Protein AF-J9DP09-F1 (afdb_monomer_lite)

Sequence (103 aa):
MAKNEFGRNIIIDKIPPGEYQMNERLPPLRKAVKREVIQALENDPYILSCPQKEFGIFWALNETYISSVSLLAQYPDKRIYIDGDNQLIINYLILDDDESFLG

Structure (mmCIF, N/CA/C/O backbone):
data_AF-J9DP09-F1
#
_entry.id   AF-J9DP09-F1
#
loop_
_atom_site.group_PDB
_atom_site.id
_atom_site.type_symbol
_atom_site.label_atom_id
_atom_site.label_alt_id
_atom_site.label_comp_id
_atom_site.label_asym_id
_atom_site.label_entity_id
_atom_site.label_seq_id
_atom_site.pdbx_PDB_ins_code
_atom_site.Cartn_x
_atom_site.Cartn_y
_atom_site.Cartn_z
_atom_site.occupancy
_atom_site.B_iso_or_equiv
_atom_site.auth_seq_id
_atom_site.auth_comp_id
_atom_site.auth_asym_id
_atom_site.auth_atom_id
_atom_site.pdbx_PDB_model_num
ATOM 1 N N . MET A 1 1 ? 0.419 25.845 -12.795 1.00 53.84 1 MET A N 1
ATOM 2 C CA . MET A 1 1 ? 0.666 25.001 -13.985 1.00 53.84 1 MET A CA 1
ATOM 3 C C . MET A 1 1 ? 0.444 25.854 -15.218 1.00 53.84 1 MET A C 1
ATOM 5 O O . MET A 1 1 ? -0.628 26.435 -15.334 1.00 53.84 1 MET A O 1
ATOM 9 N N . ALA A 1 2 ? 1.446 25.991 -16.083 1.00 57.25 2 ALA A N 1
ATOM 10 C CA . ALA A 1 2 ? 1.280 26.719 -17.337 1.00 57.25 2 ALA A CA 1
ATOM 11 C C . ALA A 1 2 ? 0.611 25.796 -18.364 1.00 57.25 2 ALA A C 1
ATOM 13 O O . ALA A 1 2 ? 1.004 24.635 -18.498 1.00 57.25 2 ALA A O 1
ATOM 14 N N . LYS A 1 3 ? -0.411 26.294 -19.061 1.00 65.12 3 LYS A N 1
ATOM 15 C CA . LYS A 1 3 ? -0.995 25.617 -20.222 1.00 65.12 3 LYS A CA 1
ATOM 16 C C . LYS A 1 3 ? -0.421 26.239 -21.489 1.00 65.12 3 LYS A C 1
ATOM 18 O O . LYS A 1 3 ? -0.230 27.452 -21.526 1.00 65.12 3 LYS A O 1
ATOM 23 N N . ASN A 1 4 ? -0.135 25.426 -22.502 1.00 74.50 4 ASN A N 1
ATOM 24 C CA . ASN A 1 4 ? 0.207 25.958 -23.819 1.00 74.50 4 ASN A CA 1
ATOM 25 C C . ASN A 1 4 ? -1.045 26.515 -24.521 1.00 74.50 4 ASN A C 1
ATOM 27 O O . ASN A 1 4 ? -2.170 26.351 -24.045 1.00 74.50 4 ASN A O 1
ATOM 31 N N . GLU A 1 5 ? -0.848 27.136 -25.680 1.00 79.25 5 GLU A N 1
ATOM 32 C CA . GLU A 1 5 ? -1.915 27.666 -26.545 1.00 79.25 5 GLU A CA 1
ATOM 33 C C . GLU A 1 5 ? -2.959 26.613 -26.979 1.00 79.25 5 GLU A C 1
ATOM 35 O O . GLU A 1 5 ? -4.075 26.958 -27.350 1.00 79.25 5 GLU A O 1
ATOM 40 N N . PHE A 1 6 ? -2.635 25.323 -26.846 1.00 75.06 6 PHE A N 1
ATOM 41 C CA . PHE A 1 6 ? -3.520 24.186 -27.116 1.00 75.06 6 PHE A CA 1
ATOM 42 C C . PHE A 1 6 ? -4.171 23.605 -25.847 1.00 75.06 6 PHE A C 1
ATOM 44 O O . PHE A 1 6 ? -4.727 22.507 -25.878 1.00 75.06 6 PHE A O 1
ATOM 51 N N . GLY A 1 7 ? -4.060 24.288 -24.702 1.00 68.62 7 GLY A N 1
ATOM 52 C CA . GLY A 1 7 ? -4.638 23.864 -23.425 1.00 68.62 7 GLY A CA 1
ATOM 53 C C . GLY A 1 7 ? -3.937 22.679 -22.747 1.00 68.62 7 GLY A C 1
ATOM 54 O O . GLY A 1 7 ? -4.439 22.182 -21.736 1.00 68.62 7 GLY A O 1
ATOM 55 N N . ARG A 1 8 ? -2.784 22.227 -23.260 1.00 67.69 8 ARG A N 1
ATOM 56 C CA . ARG A 1 8 ? -1.996 21.121 -22.692 1.00 67.69 8 ARG A CA 1
ATOM 57 C C . ARG A 1 8 ? -1.140 21.608 -21.531 1.00 67.69 8 ARG A C 1
ATOM 59 O O . ARG A 1 8 ? -0.571 22.696 -21.589 1.00 67.69 8 ARG A O 1
ATOM 66 N N . ASN A 1 9 ? -1.008 20.776 -20.502 1.00 66.69 9 ASN A N 1
ATOM 67 C CA . ASN A 1 9 ? -0.159 21.067 -19.350 1.00 66.69 9 ASN A CA 1
ATOM 68 C C . ASN A 1 9 ? 1.320 21.039 -19.758 1.00 66.69 9 ASN A C 1
ATOM 70 O O . ASN A 1 9 ? 1.791 20.046 -20.310 1.00 66.69 9 ASN A O 1
ATOM 74 N N . ILE A 1 10 ? 2.046 22.116 -19.464 1.00 63.97 10 ILE A N 1
ATOM 75 C CA . ILE A 1 10 ? 3.495 22.194 -19.645 1.00 63.97 10 ILE A CA 1
ATOM 76 C C . ILE A 1 10 ? 4.153 21.818 -18.315 1.00 63.97 10 ILE A C 1
ATOM 78 O O . ILE A 1 10 ? 3.902 22.456 -17.288 1.00 63.97 10 ILE A O 1
ATOM 82 N N . ILE A 1 11 ? 4.997 20.788 -18.343 1.00 63.16 11 ILE A N 1
ATOM 83 C CA . ILE A 1 11 ? 5.857 20.391 -17.224 1.00 63.16 11 ILE A CA 1
ATOM 84 C C . ILE A 1 11 ? 7.272 20.851 -17.575 1.00 63.16 11 ILE A C 1
ATOM 86 O O . ILE A 1 11 ? 7.805 20.451 -18.608 1.00 63.16 11 ILE A O 1
ATOM 90 N N . ILE A 1 12 ? 7.851 21.720 -16.745 1.00 68.12 12 ILE A N 1
ATOM 91 C CA . ILE A 1 12 ? 9.217 22.226 -16.911 1.00 68.12 12 ILE A CA 1
ATOM 92 C C . ILE A 1 12 ? 10.039 21.674 -15.753 1.00 68.12 12 ILE A C 1
ATOM 94 O O . ILE A 1 12 ? 9.782 22.030 -14.604 1.00 68.12 12 ILE A O 1
ATOM 98 N N . ASP A 1 13 ? 11.002 20.813 -16.064 1.00 64.50 13 ASP A N 1
ATOM 99 C CA . ASP A 1 13 ? 11.998 20.338 -15.105 1.00 64.50 13 ASP A CA 1
ATOM 100 C C . ASP A 1 13 ? 13.291 21.152 -15.262 1.00 64.50 13 ASP A C 1
ATOM 102 O O . ASP A 1 13 ? 13.647 21.552 -16.375 1.00 64.50 13 ASP A O 1
ATOM 106 N N . LYS A 1 14 ? 13.965 21.453 -14.149 1.00 68.81 14 LYS A N 1
ATOM 107 C CA . LYS A 1 14 ? 15.210 22.234 -14.142 1.00 68.81 14 LYS A CA 1
ATOM 108 C C . LYS A 1 14 ? 16.384 21.304 -13.891 1.00 68.81 14 LYS A C 1
ATOM 110 O O . LYS A 1 14 ? 16.520 20.757 -12.804 1.00 68.81 14 LYS A O 1
ATOM 115 N N . ILE A 1 15 ? 17.257 21.201 -14.883 1.00 66.50 15 ILE A N 1
ATOM 116 C CA . ILE A 1 15 ? 18.469 20.389 -14.808 1.00 66.50 15 ILE A CA 1
ATOM 117 C C . ILE A 1 15 ? 19.612 21.243 -14.228 1.00 66.50 15 ILE A C 1
ATOM 119 O O . ILE A 1 15 ? 19.788 22.384 -14.675 1.00 66.50 15 ILE A O 1
ATOM 123 N N . PRO A 1 16 ? 20.381 20.742 -13.246 1.00 72.00 16 PRO A N 1
ATOM 124 C CA . PRO A 1 16 ? 21.574 21.416 -12.743 1.00 72.00 16 PRO A CA 1
ATOM 125 C C . PRO A 1 16 ? 22.622 21.642 -13.850 1.00 72.00 16 PRO A C 1
ATOM 127 O O . PRO A 1 16 ? 22.797 20.794 -14.730 1.00 72.00 16 PRO A O 1
ATOM 130 N N . PRO A 1 17 ? 23.346 22.775 -13.837 1.00 71.62 17 PRO A N 1
ATOM 131 C CA . PRO A 1 17 ? 24.386 23.038 -14.825 1.00 71.62 17 PRO A CA 1
ATOM 132 C C . PRO A 1 17 ? 25.521 22.008 -14.714 1.00 71.62 17 PRO A C 1
ATOM 134 O O . PRO A 1 17 ? 26.021 21.748 -13.623 1.00 71.62 17 PRO A O 1
ATOM 137 N N . GLY A 1 18 ? 25.950 21.458 -15.853 1.00 75.00 18 GLY A N 1
ATOM 138 C CA . GLY A 1 18 ? 27.085 20.531 -15.941 1.00 75.00 18 GLY A CA 1
ATOM 139 C C . GLY A 1 18 ? 26.738 19.040 -15.889 1.00 75.00 18 GLY A C 1
ATOM 140 O O . GLY A 1 18 ? 27.634 18.232 -16.104 1.00 75.00 18 GLY A O 1
ATOM 141 N N . GLU A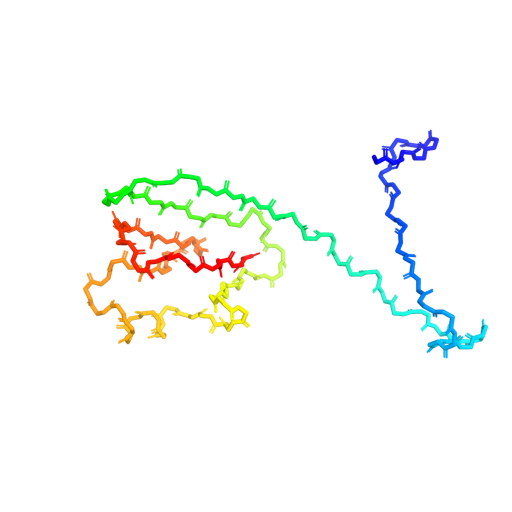 1 19 ? 25.474 18.660 -15.662 1.00 72.88 19 GLU A N 1
ATOM 142 C CA . GLU A 1 19 ? 25.066 17.243 -15.695 1.00 72.88 19 GLU A CA 1
ATOM 143 C C . GLU A 1 19 ? 24.993 16.654 -17.113 1.00 72.88 19 GLU A C 1
ATOM 145 O O . GLU A 1 19 ? 25.128 15.444 -17.264 1.00 72.88 19 GLU A O 1
ATOM 150 N N . TYR A 1 20 ? 24.792 17.491 -18.140 1.00 71.50 20 TYR A N 1
ATOM 151 C CA . TYR A 1 20 ? 24.664 17.054 -19.534 1.00 71.50 20 TYR A CA 1
ATOM 152 C C . TYR A 1 20 ? 25.351 18.026 -20.494 1.00 71.50 20 TYR A C 1
ATOM 154 O O . TYR A 1 20 ? 25.301 19.247 -20.312 1.00 71.50 20 TYR A O 1
ATOM 162 N N . GLN A 1 21 ? 25.965 17.485 -21.544 1.00 75.56 21 GLN A N 1
ATOM 163 C CA . GLN A 1 21 ? 26.500 18.257 -22.665 1.00 75.56 21 GLN A CA 1
ATOM 164 C C . GLN A 1 21 ? 25.400 18.590 -23.689 1.00 75.56 21 GLN A C 1
ATOM 166 O O . GLN A 1 21 ? 24.366 17.932 -23.769 1.00 75.56 21 GLN A O 1
ATOM 171 N N . MET A 1 22 ? 25.621 19.614 -24.519 1.00 71.50 22 MET A N 1
ATOM 172 C CA . MET A 1 22 ? 24.625 20.134 -25.478 1.00 71.50 22 MET A CA 1
ATOM 173 C C . MET A 1 22 ? 24.163 19.104 -26.531 1.00 71.50 22 MET A C 1
ATOM 175 O O . MET A 1 22 ? 23.094 19.235 -27.120 1.00 71.50 22 MET A O 1
ATOM 179 N N . ASN A 1 23 ? 24.984 18.091 -26.774 1.00 79.88 23 ASN A N 1
ATOM 180 C CA . ASN A 1 23 ? 24.804 17.001 -27.727 1.00 79.88 23 ASN A CA 1
ATOM 181 C C . ASN A 1 23 ? 24.329 15.693 -27.071 1.00 79.88 23 ASN A C 1
ATOM 183 O O . ASN A 1 23 ? 24.139 14.698 -27.772 1.00 79.88 23 ASN A O 1
ATOM 187 N N . GLU A 1 24 ? 24.124 15.676 -25.754 1.00 75.38 24 GLU A N 1
ATOM 188 C CA . GLU A 1 24 ? 23.600 14.512 -25.047 1.00 75.38 24 GLU A CA 1
ATOM 189 C C . GLU A 1 24 ? 22.072 14.516 -25.039 1.00 75.38 24 GLU A C 1
ATOM 191 O O . GLU A 1 24 ? 21.405 15.541 -24.880 1.00 75.38 24 GLU A O 1
ATOM 196 N N . ARG A 1 25 ? 21.490 13.329 -25.225 1.00 75.88 25 ARG A N 1
ATOM 197 C CA . ARG A 1 25 ? 20.044 13.155 -25.132 1.00 75.88 25 ARG A CA 1
ATOM 198 C C . ARG A 1 25 ? 19.634 13.285 -23.670 1.00 75.88 25 ARG A C 1
ATOM 200 O O . ARG A 1 25 ? 20.035 12.463 -22.850 1.00 75.88 25 ARG A O 1
ATOM 207 N N . LEU A 1 26 ? 18.789 14.271 -23.375 1.00 73.69 26 LEU A N 1
ATOM 208 C CA . LEU A 1 26 ? 18.231 14.433 -22.037 1.00 73.69 26 LEU A CA 1
ATOM 209 C C . LEU A 1 26 ? 17.457 13.175 -21.612 1.00 73.69 26 LEU A C 1
ATOM 211 O O . LEU A 1 26 ? 16.773 12.562 -22.448 1.00 73.69 26 LEU A O 1
ATOM 215 N N . PRO A 1 27 ? 17.526 12.797 -20.325 1.00 69.19 27 PRO A N 1
ATOM 216 C CA . PRO A 1 27 ? 16.677 11.747 -19.800 1.00 69.19 27 PRO A CA 1
ATOM 217 C C . PRO A 1 27 ? 15.203 12.140 -19.981 1.00 69.19 27 PRO A C 1
ATOM 219 O O . PRO A 1 27 ? 14.864 13.329 -19.995 1.00 69.19 27 PRO A O 1
ATOM 222 N N . PRO A 1 28 ? 14.300 11.160 -20.131 1.00 70.44 28 PRO A N 1
ATOM 223 C CA . PRO A 1 28 ? 12.875 11.446 -20.125 1.00 70.44 28 PRO A CA 1
ATOM 224 C C . PRO A 1 28 ? 12.493 12.175 -18.832 1.00 70.44 28 PRO A C 1
ATOM 226 O O . PRO A 1 28 ? 13.003 11.858 -17.755 1.00 70.44 28 PRO A O 1
ATOM 229 N N . LEU A 1 29 ? 11.579 13.142 -18.946 1.00 66.75 29 LEU A N 1
ATOM 230 C CA . LEU A 1 29 ? 11.053 13.863 -17.789 1.00 66.75 29 LEU A CA 1
ATOM 231 C C . LEU A 1 29 ? 10.480 12.862 -16.784 1.00 66.75 29 LEU A C 1
ATOM 233 O O . LEU A 1 29 ? 9.688 11.986 -17.151 1.00 66.75 29 LEU A O 1
ATOM 237 N N . ARG A 1 30 ? 10.864 13.005 -15.511 1.00 63.56 30 ARG A N 1
ATOM 238 C CA . ARG A 1 30 ? 10.278 12.199 -14.438 1.00 63.56 30 ARG A CA 1
ATOM 239 C C . ARG A 1 30 ? 8.770 12.451 -14.418 1.00 63.56 30 ARG A C 1
ATOM 241 O O . ARG A 1 30 ? 8.326 13.597 -14.524 1.00 63.56 30 ARG A O 1
ATOM 248 N N . LYS A 1 31 ? 7.972 11.384 -14.296 1.00 62.94 31 LYS A N 1
ATOM 249 C CA . LYS A 1 31 ? 6.522 11.530 -14.121 1.00 62.94 31 LYS A CA 1
ATOM 250 C C . LYS A 1 31 ? 6.278 12.398 -12.885 1.00 62.94 31 LYS A C 1
ATOM 252 O O . LYS A 1 31 ? 6.899 12.183 -11.846 1.00 62.94 31 LYS A O 1
ATOM 257 N N . ALA A 1 32 ? 5.395 13.385 -13.009 1.00 62.62 32 ALA A N 1
ATOM 258 C CA . ALA A 1 32 ? 5.016 14.213 -11.875 1.00 62.62 32 ALA A CA 1
ATOM 259 C C . ALA A 1 32 ? 4.357 13.323 -10.811 1.00 62.62 32 ALA A C 1
ATOM 261 O O . ALA A 1 32 ? 3.309 12.732 -11.066 1.00 62.62 32 ALA A O 1
ATOM 262 N N . VAL A 1 33 ? 4.979 13.221 -9.638 1.00 64.06 33 VAL A N 1
ATOM 263 C CA . VAL A 1 33 ? 4.414 12.502 -8.492 1.00 64.06 33 VAL A CA 1
ATOM 264 C C . VAL A 1 33 ? 3.473 13.455 -7.765 1.00 64.06 33 VAL A C 1
ATOM 266 O O . VAL A 1 33 ? 3.895 14.519 -7.307 1.00 64.06 33 VAL A O 1
ATOM 269 N N . LYS A 1 34 ? 2.191 13.095 -7.670 1.00 68.00 34 LYS A N 1
ATOM 270 C CA . LYS A 1 34 ? 1.234 13.810 -6.824 1.00 68.00 34 LYS A CA 1
ATOM 271 C C . LYS A 1 34 ? 1.318 13.210 -5.423 1.00 68.00 34 LYS A C 1
ATOM 273 O O . LYS A 1 34 ? 1.037 12.032 -5.254 1.00 68.00 34 LYS A O 1
ATOM 278 N N . ARG A 1 35 ? 1.740 14.010 -4.444 1.00 70.06 35 ARG A N 1
ATOM 279 C CA . ARG A 1 35 ? 1.734 13.618 -3.031 1.00 70.06 35 ARG A CA 1
ATOM 280 C C . ARG A 1 35 ? 0.431 14.086 -2.403 1.00 70.06 35 ARG A C 1
ATOM 282 O O . ARG A 1 35 ? 0.072 15.254 -2.555 1.00 70.06 35 ARG A O 1
ATOM 289 N N . GLU A 1 36 ? -0.249 13.187 -1.713 1.00 75.81 36 GLU A N 1
ATOM 290 C CA . GLU A 1 36 ? -1.439 13.489 -0.925 1.00 75.81 36 GLU A CA 1
ATOM 291 C C . GLU A 1 36 ? -1.170 13.052 0.511 1.00 75.81 36 GLU A C 1
ATOM 293 O O . GLU A 1 36 ? -0.593 11.992 0.739 1.00 75.81 36 GLU A O 1
ATOM 298 N N . VAL A 1 37 ? -1.525 13.909 1.467 1.00 76.69 37 VAL A N 1
ATOM 299 C CA . VAL A 1 37 ? -1.426 13.605 2.896 1.00 76.69 37 VAL A CA 1
ATOM 300 C C . VAL A 1 37 ? -2.833 13.331 3.389 1.00 76.69 37 VAL A C 1
ATOM 30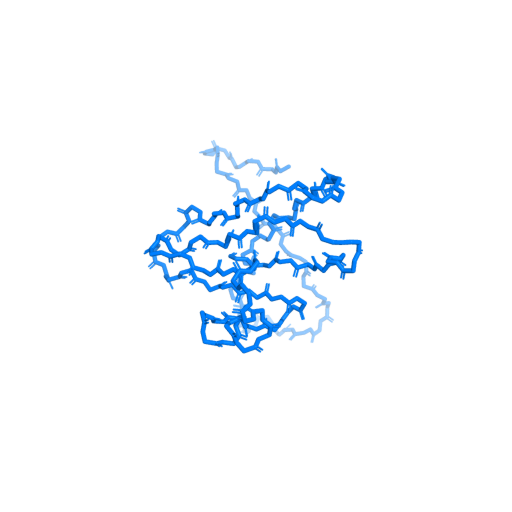2 O O . VAL A 1 37 ? -3.737 14.138 3.162 1.00 76.69 37 VAL A O 1
ATOM 305 N N . ILE A 1 38 ? -3.005 12.198 4.053 1.00 78.25 38 ILE A N 1
ATOM 306 C CA . ILE A 1 38 ? -4.272 11.780 4.634 1.00 78.25 38 ILE A CA 1
ATOM 307 C C . ILE A 1 38 ? -4.164 12.003 6.141 1.00 78.25 38 ILE A C 1
ATOM 309 O O . ILE A 1 38 ? -3.242 11.504 6.776 1.00 78.25 38 ILE A O 1
ATOM 313 N N . GLN A 1 39 ? -5.088 12.780 6.709 1.00 79.88 39 GLN A N 1
ATOM 314 C CA . GLN A 1 39 ? -5.272 12.830 8.157 1.00 79.88 39 GLN A CA 1
ATOM 315 C C . GLN A 1 39 ? -6.241 11.719 8.543 1.00 79.88 39 GLN A C 1
ATOM 317 O O . GLN A 1 39 ? -7.338 11.644 7.988 1.00 79.88 39 GLN A O 1
ATOM 322 N N . ALA A 1 40 ? -5.815 10.875 9.472 1.00 82.31 40 ALA A N 1
ATOM 323 C CA . ALA A 1 40 ? -6.537 9.693 9.903 1.00 82.31 40 ALA A CA 1
ATOM 324 C C . ALA A 1 40 ? -6.539 9.585 11.425 1.00 82.31 40 ALA A C 1
ATOM 326 O O . ALA A 1 40 ? -5.621 10.081 12.085 1.00 82.31 40 ALA A O 1
ATOM 327 N N . LEU A 1 41 ? -7.561 8.935 11.975 1.00 84.50 41 LEU A N 1
ATOM 328 C CA . LEU A 1 41 ? -7.590 8.535 13.373 1.00 84.50 41 LEU A CA 1
ATOM 329 C C . LEU A 1 41 ? -7.179 7.068 13.506 1.00 84.50 41 LEU A C 1
ATOM 331 O O . LEU A 1 41 ? -7.291 6.266 12.578 1.00 84.50 41 LEU A O 1
ATOM 335 N N . GLU A 1 42 ? -6.698 6.708 14.691 1.00 84.75 42 GLU A N 1
ATOM 336 C CA . GLU A 1 42 ? -6.448 5.310 15.017 1.00 84.75 42 GLU A CA 1
ATOM 337 C C . GLU A 1 42 ? -7.746 4.500 14.878 1.00 84.75 42 GLU A C 1
ATOM 339 O O . GLU A 1 42 ? -8.817 4.936 15.306 1.00 84.75 42 GLU A O 1
ATOM 344 N N . ASN A 1 43 ? -7.630 3.296 14.322 1.00 88.00 43 ASN A N 1
ATOM 345 C CA . ASN A 1 43 ? -8.720 2.399 13.938 1.00 88.00 43 ASN A CA 1
ATOM 346 C C . ASN A 1 43 ? -9.498 2.761 12.665 1.00 88.00 43 ASN A C 1
ATOM 348 O O . ASN A 1 43 ? -10.385 1.994 12.281 1.00 88.00 43 ASN A O 1
ATOM 352 N N . ASP A 1 44 ? -9.165 3.854 11.976 1.00 87.44 44 ASP A N 1
ATOM 353 C CA . ASP A 1 44 ? -9.825 4.175 10.712 1.00 87.44 44 ASP A CA 1
ATOM 354 C C . ASP A 1 44 ? -9.402 3.197 9.594 1.00 87.44 44 ASP A C 1
ATOM 356 O O . ASP A 1 44 ? -8.212 2.875 9.463 1.00 87.44 44 ASP A O 1
ATOM 360 N N . PRO A 1 45 ? -10.353 2.723 8.765 1.00 91.69 45 PRO A N 1
ATOM 361 C CA . PRO A 1 45 ? -10.059 1.913 7.592 1.00 91.69 45 PRO A CA 1
ATOM 362 C C . PRO A 1 45 ? -9.720 2.783 6.376 1.00 91.69 45 PRO A C 1
ATOM 364 O O . PRO A 1 45 ? -10.355 3.810 6.129 1.00 91.69 45 PRO A O 1
ATOM 367 N N . TYR A 1 46 ? -8.787 2.314 5.546 1.00 90.12 46 TYR A N 1
ATOM 368 C CA . TYR A 1 46 ? -8.402 2.974 4.301 1.00 90.12 46 TYR A CA 1
ATOM 369 C C . TYR A 1 46 ? -8.273 2.007 3.134 1.00 90.12 46 TYR A C 1
ATOM 371 O O . TYR A 1 46 ? -7.870 0.853 3.269 1.00 90.12 46 TYR A O 1
ATOM 379 N N . ILE A 1 47 ? -8.598 2.530 1.955 1.00 91.06 47 ILE A N 1
ATOM 380 C CA . ILE A 1 47 ? -8.422 1.857 0.675 1.00 91.06 47 ILE A CA 1
ATOM 381 C C . ILE A 1 47 ? -7.637 2.811 -0.211 1.00 91.06 47 ILE A C 1
ATOM 383 O O . ILE A 1 47 ? -8.139 3.871 -0.593 1.00 91.06 47 ILE A O 1
ATOM 387 N N . LEU A 1 48 ? -6.402 2.441 -0.535 1.00 88.94 48 LEU A N 1
ATOM 388 C CA . LEU A 1 48 ? -5.596 3.172 -1.499 1.00 88.94 48 LEU A CA 1
ATOM 389 C C . LEU A 1 48 ? -5.727 2.476 -2.852 1.00 88.94 48 LEU A C 1
ATOM 391 O O . LEU A 1 48 ? -5.444 1.287 -2.998 1.00 88.94 48 LEU A O 1
ATOM 395 N N . SER A 1 49 ? -6.172 3.228 -3.854 1.00 86.81 49 SER A N 1
ATOM 396 C CA . SER A 1 49 ? -6.349 2.735 -5.217 1.00 86.81 49 SER A CA 1
ATOM 397 C C . SER A 1 49 ? -5.524 3.574 -6.185 1.00 86.81 49 SER A C 1
ATOM 399 O O . SER A 1 49 ? -5.507 4.803 -6.108 1.00 86.81 49 SER A O 1
ATOM 401 N N . CYS A 1 50 ? -4.835 2.907 -7.113 1.00 78.88 50 CYS A N 1
ATOM 402 C CA . CYS A 1 50 ? -4.108 3.576 -8.183 1.00 78.88 50 CYS A CA 1
ATOM 403 C C . CYS A 1 50 ? -4.932 3.486 -9.480 1.00 78.88 50 CYS A C 1
ATOM 405 O O . CYS A 1 50 ? -5.148 2.393 -10.006 1.00 78.88 50 CYS A O 1
ATOM 407 N N . PRO A 1 51 ? -5.429 4.609 -10.028 1.00 69.81 51 PRO A N 1
ATOM 408 C CA . PRO A 1 51 ? -6.316 4.587 -11.191 1.00 69.81 51 PRO A CA 1
ATOM 409 C C . PRO A 1 51 ? -5.606 4.230 -12.513 1.00 69.81 51 PRO A C 1
ATOM 411 O O . PRO A 1 51 ? -6.277 4.040 -13.530 1.00 69.81 51 PRO A O 1
ATOM 414 N N . GLN A 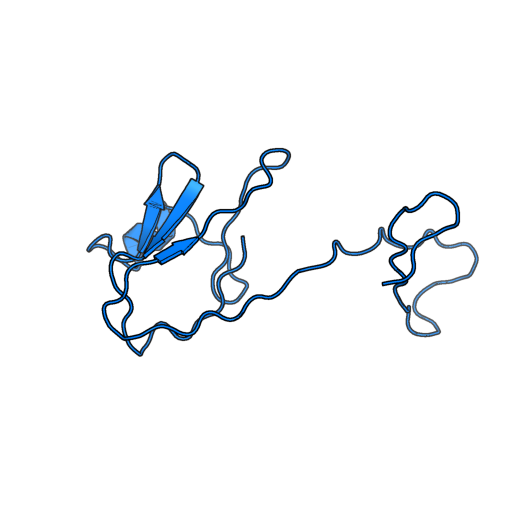1 52 ? -4.269 4.141 -12.546 1.00 67.38 52 GLN A N 1
ATOM 415 C CA . GLN A 1 52 ? -3.516 3.824 -13.765 1.00 67.38 52 GLN A CA 1
ATOM 416 C C . GLN A 1 52 ? -3.369 2.311 -13.976 1.00 67.38 52 GLN A C 1
ATOM 418 O O . GLN A 1 52 ? -2.585 1.646 -13.312 1.00 67.38 52 GLN A O 1
ATOM 423 N N . LYS A 1 53 ? -4.089 1.780 -14.973 1.00 58.25 53 LYS A N 1
ATOM 424 C CA . LYS A 1 53 ? -4.108 0.345 -15.316 1.00 58.25 53 LYS A CA 1
ATOM 425 C C . LYS A 1 53 ? -3.090 -0.086 -16.384 1.00 58.25 53 LYS A C 1
ATOM 427 O O . LYS A 1 53 ? -2.948 -1.278 -16.626 1.00 58.25 53 LYS A O 1
ATOM 432 N N . GLU A 1 54 ? -2.395 0.844 -17.044 1.00 56.28 54 GLU A N 1
ATOM 433 C CA . GLU A 1 54 ? -1.630 0.531 -18.269 1.00 56.28 54 GLU A CA 1
ATOM 434 C C . GLU A 1 54 ? -0.270 -0.157 -18.043 1.00 56.28 54 GLU A C 1
ATOM 436 O O . GLU A 1 54 ? 0.195 -0.850 -18.942 1.00 56.28 54 GLU A O 1
ATOM 441 N N . PHE A 1 55 ? 0.371 -0.007 -16.875 1.00 60.09 55 PHE A N 1
ATOM 442 C CA . PHE A 1 55 ? 1.755 -0.478 -16.656 1.00 60.09 55 PHE A CA 1
ATOM 443 C C . PHE A 1 55 ? 1.941 -1.449 -15.479 1.00 60.09 55 PHE A C 1
ATOM 445 O O . PHE A 1 55 ? 3.073 -1.756 -15.113 1.00 60.09 55 PHE A O 1
ATOM 452 N N . GLY A 1 56 ? 0.848 -1.983 -14.929 1.00 67.81 56 GLY A N 1
ATOM 453 C CA . GLY A 1 56 ? 0.882 -2.708 -13.659 1.00 67.81 56 GLY A CA 1
ATOM 454 C C . GLY A 1 56 ? 1.037 -1.734 -12.490 1.00 67.81 56 GLY A C 1
ATOM 455 O O . GLY A 1 56 ? 1.822 -0.791 -12.547 1.00 67.81 56 GLY A O 1
ATOM 456 N N . ILE A 1 57 ? 0.232 -1.930 -11.449 1.00 77.56 57 ILE A N 1
ATOM 457 C CA . ILE A 1 57 ? 0.301 -1.123 -10.227 1.00 77.56 57 ILE A CA 1
ATOM 458 C C . ILE A 1 57 ? 1.275 -1.830 -9.286 1.00 77.56 57 ILE A C 1
ATOM 460 O O . ILE A 1 57 ? 1.154 -3.038 -9.060 1.00 77.56 57 ILE A O 1
ATOM 464 N N . PHE A 1 58 ? 2.243 -1.083 -8.767 1.00 83.62 58 PHE A N 1
ATOM 465 C CA . PHE A 1 58 ? 3.223 -1.574 -7.807 1.00 83.62 58 PHE A CA 1
ATOM 466 C C . PHE A 1 58 ? 3.158 -0.691 -6.579 1.00 83.62 58 PHE A C 1
ATOM 468 O O . PHE A 1 58 ? 3.365 0.514 -6.676 1.00 83.62 58 PHE A O 1
ATOM 475 N N . TRP A 1 59 ? 2.911 -1.307 -5.433 1.00 88.25 59 TRP A N 1
ATOM 476 C CA . TRP A 1 59 ? 2.924 -0.601 -4.168 1.00 88.25 59 TRP A CA 1
ATOM 477 C C . TRP A 1 59 ? 4.337 -0.587 -3.587 1.00 88.25 59 TRP A C 1
ATOM 479 O O . TRP A 1 59 ? 5.097 -1.551 -3.720 1.00 88.25 59 TRP A O 1
ATOM 489 N N . ALA A 1 60 ? 4.680 0.497 -2.909 1.00 85.19 60 ALA A N 1
ATOM 490 C CA . ALA A 1 60 ? 5.873 0.617 -2.097 1.00 85.19 60 ALA A CA 1
ATOM 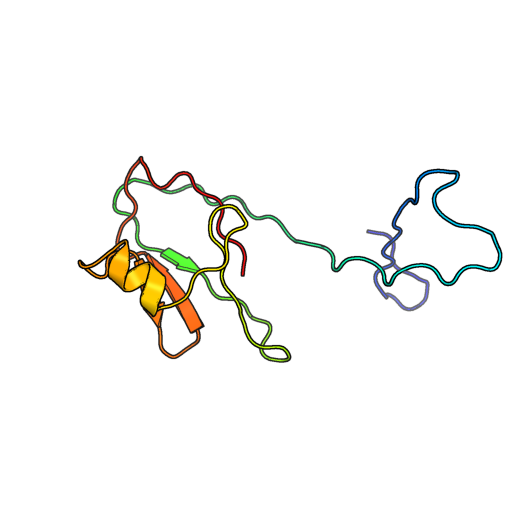491 C C . ALA A 1 60 ? 5.532 1.277 -0.759 1.00 85.19 60 ALA A C 1
ATOM 493 O O . ALA A 1 60 ? 4.692 2.172 -0.687 1.00 85.19 60 ALA A O 1
ATOM 494 N N . LEU A 1 61 ? 6.210 0.825 0.287 1.00 82.25 61 LEU A N 1
ATOM 495 C CA . LEU A 1 61 ? 6.146 1.352 1.641 1.00 82.25 61 LEU A CA 1
ATOM 496 C C . LEU A 1 61 ? 7.533 1.876 1.994 1.00 82.25 61 LEU A C 1
ATOM 498 O O . LEU A 1 61 ? 8.506 1.132 1.867 1.00 82.25 61 LEU A O 1
ATOM 502 N N . ASN A 1 62 ? 7.645 3.156 2.358 1.00 79.00 62 ASN A N 1
ATOM 503 C CA . ASN A 1 62 ? 8.936 3.800 2.636 1.00 79.00 62 ASN A CA 1
ATOM 504 C C . ASN A 1 62 ? 9.976 3.537 1.527 1.00 79.00 62 ASN A C 1
ATOM 506 O O . ASN A 1 62 ? 11.096 3.093 1.775 1.00 79.00 62 ASN A O 1
ATOM 510 N N . GLU A 1 63 ? 9.563 3.754 0.272 1.00 76.50 63 GLU A N 1
ATOM 511 C CA . GLU A 1 63 ? 10.363 3.530 -0.948 1.00 76.50 63 GLU A CA 1
ATOM 512 C C . GLU A 1 63 ? 10.771 2.066 -1.219 1.00 76.50 63 GLU A C 1
ATOM 514 O O . GLU A 1 63 ? 11.450 1.782 -2.207 1.00 76.50 63 GLU A O 1
ATOM 519 N N . THR A 1 64 ? 10.309 1.116 -0.406 1.00 79.56 64 THR A N 1
ATOM 520 C CA . THR A 1 64 ? 10.554 -0.317 -0.592 1.00 79.56 64 THR A CA 1
ATOM 521 C C . THR A 1 64 ? 9.343 -0.975 -1.234 1.00 79.56 64 THR A C 1
ATOM 523 O O . THR A 1 64 ? 8.236 -0.884 -0.713 1.00 79.56 64 THR A O 1
ATOM 526 N N . TYR A 1 65 ? 9.535 -1.663 -2.361 1.00 86.12 65 TYR A N 1
ATOM 527 C CA . TYR A 1 65 ? 8.446 -2.378 -3.028 1.00 86.12 65 TYR A CA 1
ATOM 528 C C . TYR A 1 65 ? 7.825 -3.438 -2.118 1.00 86.12 65 TYR A C 1
ATOM 530 O O . TYR A 1 65 ? 8.527 -4.277 -1.550 1.00 86.12 65 TYR A O 1
ATOM 538 N N . ILE A 1 66 ? 6.497 -3.426 -2.042 1.00 89.00 66 ILE A N 1
ATOM 539 C CA . ILE A 1 66 ? 5.705 -4.387 -1.282 1.00 89.00 66 ILE A CA 1
ATOM 540 C C . ILE A 1 66 ? 4.871 -5.251 -2.227 1.00 89.00 66 ILE A C 1
ATOM 542 O O . ILE A 1 66 ? 4.430 -4.832 -3.295 1.00 89.00 66 ILE A O 1
ATOM 546 N N . SER A 1 67 ? 4.664 -6.497 -1.820 1.00 89.81 67 SER A N 1
ATOM 547 C CA . SER A 1 67 ? 3.847 -7.490 -2.510 1.00 89.81 67 SER A CA 1
ATOM 548 C C . SER A 1 67 ? 2.871 -8.123 -1.524 1.00 89.81 67 SER A C 1
ATOM 550 O O . SER A 1 67 ? 3.081 -8.067 -0.312 1.00 89.81 67 SER A O 1
ATOM 552 N N . SER A 1 68 ? 1.840 -8.809 -2.020 1.00 89.00 68 SER A N 1
ATOM 553 C CA . SER A 1 68 ? 0.916 -9.554 -1.153 1.00 89.00 68 SER A CA 1
ATOM 554 C C . SER A 1 68 ? 1.643 -10.577 -0.267 1.00 89.00 68 SER A C 1
ATOM 556 O O . SER A 1 68 ? 1.219 -10.824 0.856 1.00 89.00 68 SER A O 1
ATOM 558 N N . VAL A 1 69 ? 2.758 -11.147 -0.743 1.00 90.69 69 VAL A N 1
ATOM 559 C CA . VAL A 1 69 ? 3.570 -12.111 0.018 1.00 90.69 69 VAL A CA 1
ATOM 560 C C . VAL A 1 69 ? 4.331 -11.424 1.151 1.00 90.69 69 VAL A C 1
ATOM 562 O O . VAL A 1 69 ? 4.311 -11.914 2.278 1.00 90.69 69 VAL A O 1
ATOM 565 N N . SER A 1 70 ? 4.982 -10.289 0.877 1.00 90.38 70 SER A N 1
ATOM 566 C CA . SER A 1 70 ? 5.724 -9.553 1.909 1.00 90.38 70 SER A CA 1
ATOM 567 C C . SER A 1 70 ? 4.785 -8.961 2.959 1.00 90.38 70 SER A C 1
ATOM 569 O O . SER A 1 70 ? 5.084 -9.032 4.146 1.00 90.38 70 SER A O 1
ATOM 571 N N . LEU A 1 71 ? 3.617 -8.462 2.541 1.00 90.94 71 LEU A N 1
ATOM 572 C CA . LEU A 1 71 ? 2.595 -7.965 3.461 1.00 90.94 71 LEU A CA 1
ATOM 573 C C . LEU A 1 71 ? 2.012 -9.078 4.326 1.00 90.94 71 LEU A C 1
ATOM 575 O O . LEU A 1 71 ? 1.819 -8.859 5.510 1.00 90.94 71 LEU A O 1
ATOM 579 N N . LEU A 1 72 ? 1.798 -10.283 3.790 1.00 91.31 72 LEU A N 1
ATOM 580 C CA . LEU A 1 72 ? 1.333 -11.412 4.602 1.00 91.31 72 LEU A CA 1
ATOM 581 C C . LEU A 1 72 ? 2.369 -11.838 5.656 1.00 91.31 72 LEU A C 1
ATOM 583 O O . LEU A 1 72 ? 1.995 -12.282 6.737 1.00 91.31 72 LEU A O 1
ATOM 587 N N . ALA A 1 73 ? 3.663 -11.712 5.348 1.00 90.00 73 ALA A N 1
ATOM 588 C CA . ALA A 1 73 ? 4.730 -11.995 6.304 1.00 90.00 73 ALA A CA 1
ATOM 589 C C . ALA A 1 73 ? 4.816 -10.930 7.413 1.00 90.00 73 ALA A C 1
ATOM 591 O O . ALA A 1 73 ? 5.060 -11.274 8.567 1.00 90.00 73 ALA A O 1
ATOM 592 N N . GLN A 1 74 ? 4.610 -9.656 7.068 1.00 88.19 74 GLN A N 1
ATOM 593 C CA . GLN A 1 74 ? 4.678 -8.529 8.005 1.00 88.19 74 GLN A CA 1
ATOM 594 C C . GLN A 1 74 ? 3.386 -8.352 8.822 1.00 88.19 74 GLN A C 1
ATOM 596 O O . GLN A 1 74 ? 3.443 -8.022 10.004 1.00 88.19 74 GLN A O 1
ATOM 601 N N . TYR A 1 75 ? 2.234 -8.627 8.211 1.00 90.00 75 TYR A N 1
ATOM 602 C CA . TYR A 1 75 ? 0.888 -8.484 8.767 1.00 90.00 75 TYR A CA 1
ATOM 603 C C . TYR A 1 75 ?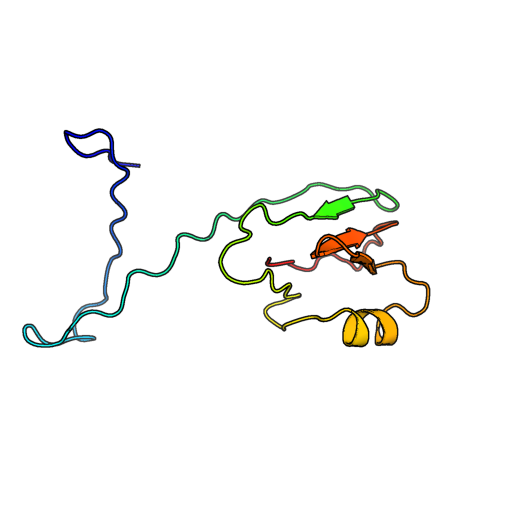 0.110 -9.805 8.611 1.00 90.00 75 TYR A C 1
ATOM 605 O O . TYR A 1 75 ? -0.787 -9.926 7.766 1.00 90.00 75 TYR A O 1
ATOM 613 N N . PRO A 1 76 ? 0.443 -10.842 9.405 1.00 89.38 76 PRO A N 1
ATOM 614 C CA . PRO A 1 76 ? -0.191 -12.159 9.298 1.00 89.38 76 PRO A CA 1
ATOM 615 C C . PRO A 1 76 ? -1.681 -12.146 9.676 1.00 89.38 76 PRO A C 1
ATOM 617 O O . PRO A 1 76 ? -2.433 -13.028 9.262 1.00 89.38 76 PRO A O 1
ATOM 620 N N . ASP A 1 77 ? -2.119 -11.134 10.427 1.00 91.38 77 ASP A N 1
ATOM 621 C CA . ASP A 1 77 ? -3.520 -10.853 10.756 1.00 91.38 77 ASP A CA 1
ATOM 622 C C . ASP A 1 77 ? -4.328 -10.293 9.571 1.00 91.38 77 ASP A C 1
ATOM 624 O O . ASP A 1 77 ? -5.541 -10.116 9.682 1.00 91.38 77 ASP A O 1
ATOM 628 N N . LYS A 1 78 ? -3.676 -10.044 8.424 1.00 89.88 78 LYS A N 1
ATOM 629 C CA . LYS A 1 78 ? -4.253 -9.392 7.241 1.00 89.88 78 LYS A CA 1
ATOM 630 C C . LYS A 1 78 ? -4.830 -8.013 7.558 1.00 89.88 78 LYS A C 1
ATOM 632 O O . LYS A 1 78 ? -5.811 -7.597 6.941 1.00 89.88 78 LYS A O 1
ATOM 637 N N . ARG A 1 79 ? -4.236 -7.289 8.508 1.00 92.31 79 ARG A N 1
ATOM 638 C CA . ARG A 1 79 ? -4.596 -5.893 8.771 1.00 92.31 79 ARG A CA 1
ATOM 639 C C . ARG A 1 79 ? -4.315 -5.002 7.564 1.00 92.31 79 ARG A C 1
ATOM 641 O O . ARG A 1 79 ? -5.162 -4.184 7.219 1.00 92.31 79 ARG A O 1
ATOM 648 N N . ILE A 1 80 ? -3.166 -5.206 6.917 1.00 92.44 80 ILE A N 1
ATOM 649 C CA . ILE A 1 80 ? -2.768 -4.537 5.674 1.00 92.44 80 ILE A CA 1
ATOM 650 C C . ILE A 1 80 ? -2.525 -5.598 4.601 1.00 92.44 80 ILE A C 1
ATOM 652 O O . ILE A 1 80 ? -1.753 -6.534 4.811 1.00 92.44 80 ILE A O 1
ATOM 656 N N . TYR A 1 81 ? -3.185 -5.479 3.451 1.00 93.38 81 TYR A N 1
ATOM 657 C CA . TYR A 1 81 ? -3.047 -6.432 2.349 1.00 93.38 81 TYR A CA 1
ATOM 658 C C . TYR A 1 81 ? -3.387 -5.799 1.000 1.00 93.38 81 TYR A C 1
ATOM 660 O O . TYR A 1 81 ? -4.046 -4.768 0.930 1.00 93.38 81 TYR A O 1
ATOM 668 N N . ILE A 1 82 ? -2.942 -6.441 -0.081 1.00 92.12 82 ILE A N 1
ATOM 669 C CA . ILE A 1 82 ? -3.328 -6.077 -1.449 1.00 92.12 82 ILE A CA 1
ATOM 670 C C . ILE A 1 82 ? -4.446 -7.016 -1.904 1.00 92.12 82 ILE A C 1
ATOM 672 O O . ILE A 1 82 ? -4.299 -8.239 -1.791 1.00 92.12 82 ILE A O 1
ATOM 676 N N . ASP A 1 83 ? -5.550 -6.454 -2.390 1.00 90.44 83 ASP A N 1
ATOM 677 C CA . ASP A 1 83 ? -6.711 -7.211 -2.862 1.00 90.44 83 ASP A CA 1
ATOM 678 C C . ASP A 1 83 ? -6.594 -7.662 -4.335 1.00 90.44 83 ASP A C 1
ATOM 680 O O . ASP A 1 83 ? -5.574 -7.474 -5.002 1.00 90.44 83 ASP A O 1
ATOM 684 N N . GLY A 1 84 ? -7.649 -8.300 -4.854 1.00 85.38 84 GLY A N 1
ATOM 685 C CA . GLY A 1 84 ? -7.690 -8.799 -6.234 1.00 85.38 84 GLY A CA 1
ATOM 686 C C . GLY A 1 84 ? -7.740 -7.708 -7.310 1.00 85.38 84 GLY A C 1
ATOM 687 O O . GLY A 1 84 ? -7.396 -7.985 -8.458 1.00 85.38 84 GLY A O 1
ATOM 688 N N . ASP A 1 85 ? -8.113 -6.481 -6.942 1.00 87.69 85 ASP A N 1
ATOM 689 C CA . ASP A 1 85 ? -8.134 -5.309 -7.821 1.00 87.69 85 ASP A CA 1
ATOM 690 C C . ASP A 1 85 ? -6.826 -4.498 -7.735 1.00 87.69 85 ASP A C 1
ATOM 692 O O . ASP A 1 85 ? -6.714 -3.420 -8.326 1.00 87.69 85 ASP A O 1
ATOM 696 N N . ASN A 1 86 ? -5.818 -5.036 -7.039 1.00 87.56 86 ASN A N 1
ATOM 697 C CA . ASN A 1 86 ? -4.523 -4.417 -6.776 1.00 87.56 86 ASN A CA 1
ATOM 698 C C . ASN A 1 86 ? -4.621 -3.109 -5.967 1.00 87.56 86 ASN A C 1
ATOM 700 O O . ASN A 1 86 ? -3.812 -2.191 -6.133 1.00 87.56 86 ASN A O 1
ATOM 704 N N . GLN A 1 87 ? -5.624 -3.025 -5.094 1.00 90.81 87 GLN A N 1
ATOM 705 C CA . GLN A 1 87 ? -5.800 -1.948 -4.126 1.00 90.81 87 GLN A CA 1
ATOM 706 C C . GLN A 1 87 ? -5.085 -2.314 -2.830 1.00 90.81 87 GLN A C 1
ATOM 708 O 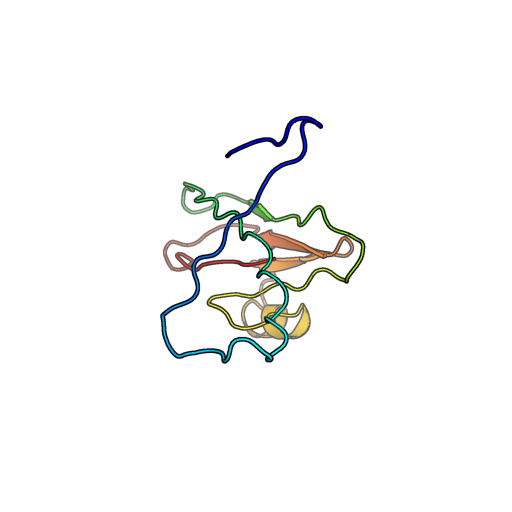O . GLN A 1 87 ? -5.083 -3.479 -2.425 1.00 90.81 87 GLN A O 1
ATOM 713 N N . LEU A 1 88 ? -4.493 -1.322 -2.167 1.00 91.38 88 LEU A N 1
ATOM 714 C CA . LEU A 1 88 ? -3.938 -1.511 -0.835 1.00 91.38 88 LEU A CA 1
ATOM 715 C C . LEU A 1 88 ? -5.034 -1.259 0.199 1.00 91.38 88 LEU A C 1
ATOM 717 O O . LEU A 1 88 ? -5.536 -0.142 0.334 1.00 91.38 88 LEU A O 1
ATOM 721 N N . ILE A 1 89 ? -5.397 -2.312 0.920 1.00 93.62 89 ILE A N 1
ATOM 722 C CA . ILE A 1 89 ? -6.419 -2.299 1.958 1.00 93.62 89 ILE A CA 1
ATOM 723 C C . ILE A 1 89 ? -5.745 -2.218 3.322 1.00 93.62 89 ILE A C 1
ATOM 725 O O . ILE A 1 89 ? -4.868 -3.022 3.636 1.00 93.62 89 ILE A O 1
ATOM 729 N N . ILE A 1 90 ? -6.197 -1.271 4.138 1.00 93.00 90 ILE A N 1
ATOM 730 C CA . ILE A 1 90 ? -5.814 -1.086 5.534 1.00 93.00 90 ILE A CA 1
ATOM 731 C C . ILE A 1 90 ? -7.102 -1.187 6.351 1.00 93.00 90 ILE A C 1
ATOM 733 O O . ILE A 1 90 ? -7.931 -0.282 6.326 1.00 93.00 90 ILE A O 1
ATOM 737 N N . ASN A 1 91 ? -7.307 -2.305 7.048 1.00 92.81 91 ASN A N 1
ATOM 738 C CA . ASN A 1 91 ? -8.543 -2.543 7.803 1.00 92.81 91 ASN A CA 1
ATOM 739 C C . ASN A 1 91 ? -8.675 -1.621 9.022 1.00 92.81 91 ASN A C 1
ATOM 741 O O . ASN A 1 91 ? -9.787 -1.257 9.390 1.00 92.81 91 ASN A O 1
ATOM 745 N N . TYR A 1 92 ? -7.553 -1.292 9.661 1.00 89.94 92 TYR A N 1
ATOM 746 C CA . TYR A 1 92 ? -7.468 -0.339 10.762 1.00 89.94 92 TYR A CA 1
ATOM 747 C C . TYR A 1 92 ? -6.030 0.171 10.888 1.00 89.94 92 TYR A C 1
ATOM 749 O O . TYR A 1 92 ? -5.077 -0.617 10.813 1.00 89.94 92 TYR A O 1
ATOM 757 N N . LEU A 1 93 ? -5.882 1.481 11.072 1.00 87.38 93 LEU A N 1
ATOM 758 C CA . LEU A 1 93 ? -4.599 2.123 11.358 1.00 87.38 93 LEU A CA 1
ATOM 759 C C . LEU A 1 93 ? -4.222 2.000 12.834 1.00 87.38 93 LEU A C 1
ATOM 761 O O . LEU A 1 93 ? -5.086 2.095 13.707 1.00 87.38 93 LEU A O 1
ATOM 765 N N . ILE A 1 94 ? -2.927 1.852 13.092 1.00 87.50 94 ILE A N 1
ATOM 766 C CA . ILE A 1 94 ? -2.307 2.028 14.409 1.00 87.50 94 ILE A CA 1
ATOM 767 C C . ILE A 1 94 ? -1.409 3.268 14.389 1.00 87.50 94 ILE A C 1
ATOM 769 O O . ILE A 1 94 ? -0.965 3.695 13.325 1.00 87.50 94 ILE A O 1
ATOM 773 N N . LEU A 1 95 ? -1.116 3.843 15.556 1.00 80.38 95 LEU A N 1
ATOM 774 C CA . LEU A 1 95 ? -0.254 5.034 15.654 1.00 80.38 95 LEU A CA 1
ATOM 775 C C . LEU A 1 95 ? 1.142 4.847 15.032 1.00 80.38 95 LEU A C 1
ATOM 777 O O . LEU A 1 95 ? 1.740 5.821 14.586 1.00 80.38 95 LEU A O 1
ATOM 781 N N . ASP A 1 96 ? 1.633 3.609 14.971 1.00 80.50 96 ASP A N 1
ATOM 782 C CA . ASP A 1 96 ? 2.935 3.276 14.386 1.00 80.50 96 ASP A CA 1
ATOM 783 C C . ASP A 1 96 ? 2.919 3.201 12.841 1.00 80.50 96 ASP A C 1
ATOM 785 O O . ASP A 1 96 ? 3.971 3.017 12.236 1.00 80.50 96 ASP A O 1
ATOM 789 N N . ASP A 1 97 ? 1.762 3.361 12.180 1.00 76.50 97 ASP A N 1
ATOM 790 C CA . ASP A 1 97 ? 1.634 3.323 10.711 1.00 76.50 97 ASP A CA 1
ATOM 791 C C . ASP A 1 97 ? 1.913 4.678 10.027 1.00 76.50 97 ASP A C 1
ATOM 793 O O . ASP A 1 97 ? 1.406 4.932 8.932 1.00 76.50 97 ASP A O 1
ATOM 797 N N . ASP A 1 98 ? 2.702 5.565 10.642 1.00 66.56 98 ASP A N 1
ATOM 798 C CA . ASP A 1 98 ? 3.069 6.884 10.086 1.00 66.56 98 ASP A CA 1
ATOM 799 C C . ASP A 1 98 ? 4.096 6.767 8.934 1.00 66.56 98 ASP A C 1
ATOM 801 O O . ASP A 1 98 ? 5.141 7.420 8.897 1.00 66.56 98 ASP A O 1
ATOM 805 N N . GLU A 1 99 ? 3.825 5.863 7.993 1.00 63.12 99 GLU A N 1
ATOM 806 C CA . GLU A 1 99 ? 4.683 5.522 6.868 1.00 63.12 99 GLU A CA 1
ATOM 807 C C . GLU A 1 99 ? 4.100 6.010 5.534 1.00 63.12 99 GLU A C 1
ATOM 809 O O . GLU A 1 99 ? 2.892 6.157 5.338 1.00 63.12 99 GLU A O 1
ATOM 814 N N . SER A 1 100 ? 4.987 6.272 4.570 1.00 59.38 100 SER A N 1
ATOM 815 C CA . SER A 1 100 ? 4.590 6.753 3.245 1.00 59.38 100 SER A CA 1
ATOM 816 C C . SER A 1 100 ? 4.322 5.590 2.290 1.00 59.38 100 SER A C 1
ATOM 818 O O . SER A 1 100 ? 5.244 4.855 1.928 1.00 59.38 100 SER A O 1
ATOM 820 N N . PHE A 1 101 ? 3.079 5.474 1.818 1.00 58.91 101 PHE A N 1
ATOM 821 C CA . PHE A 1 101 ? 2.692 4.548 0.750 1.00 58.91 101 PHE A CA 1
ATOM 822 C C . PHE A 1 101 ? 2.794 5.221 -0.630 1.00 58.91 101 PHE A C 1
ATOM 824 O O . PHE A 1 101 ? 2.315 6.337 -0.836 1.00 58.91 101 PHE A O 1
ATOM 831 N N . LEU A 1 102 ? 3.408 4.532 -1.591 1.00 54.81 102 LEU A N 1
ATOM 832 C CA . LEU A 1 102 ? 3.521 4.926 -2.999 1.00 54.81 102 LEU A CA 1
ATOM 833 C C . LEU A 1 102 ? 2.878 3.831 -3.863 1.00 54.81 102 LEU A C 1
ATOM 835 O O . LEU A 1 102 ? 3.096 2.655 -3.588 1.00 54.81 102 LEU A O 1
ATOM 839 N N . GLY A 1 103 ? 2.098 4.195 -4.883 1.00 45.44 103 GLY A N 1
ATOM 840 C CA . GLY A 1 103 ? 1.380 3.256 -5.762 1.00 45.44 103 GLY A CA 1
ATOM 841 C C . GLY A 1 103 ? 1.280 3.731 -7.203 1.00 45.44 103 GLY A C 1
ATOM 842 O O . GLY A 1 103 ? 1.620 4.909 -7.466 1.00 45.44 103 GLY A O 1
#

Organism: Wuchereria bancrofti (NCBI:txid6293)

pLDDT: mean 77.69, std 11.6, range [45.44, 93.62]

Radius of gyration: 18.7 Å; chains: 1; bounding box: 37×40×43 Å

Foldseek 3Di:
DDAPPVRHDDDDDDDDPPPDDPPDDDDPDDPDDDDDDDDDDFFDKDKADDPDPPPDDWKDKQNHTDAQVNCCVVCVVPCWGQDPNRIIIHRGDDPVSPIDMDD

Secondary structure (DSSP, 8-state):
-EE-TTSPEE----PPTTSS-TTSPPPPPPPPPPP------TT--EEE-----SS---EEETTEEE-HHHHHHH-TT-SEEE-TTS-EEESS--TT----EE-